Protein AF-A0A1Y1Z1J3-F1 (afdb_monomer)

pLDDT: mean 73.27, std 13.18, range [34.72, 91.5]

Organism: NCBI:txid1754190

Sequence (168 aa):
MKNGARIDMTVFDDKNQLEIEFLNNTYLEKENIMNMIHSIMVSLDCLNFILDYLFFLTPNYKFQKPITPSLDILYKEAKKLINNTFYVADKTDGFRRLIIIINNLMFSISENFRVEYICQTKADFHMVLYCEYLDGIFIQFDLIYYNDEDLRHKSYSDRIHILNAINF

Nearest PDB structures (foldseek):
  4cke-assembly1_D  TM=4.889E-01  e=9.182E-02  Orthopoxvirus vaccinia
  8rvl-assembly1_Z  TM=1.747E-01  e=6.051E+00  Saccharomyces cerevisiae

Mean predicted aligned error: 13.61 Å

Radius of gyration: 19.63 Å; Cα contacts (8 Å, |Δi|>4): 191; chains: 1; bounding box: 50×45×56 Å

Secondary structure (DSSP, 8-state):
---PEEEEEEEETTEEEEEEEESS-----HHHHHHHHHHHHHHTT-TTPPP-THHHHTTT--PPPPP---HHHHHHHHHHHHHS-----PPP-SEEEEEEEETTEEEEEETT--EEEEEE-SS---EEEEEEEETTEEEEEEEEEETTEEGGGS-HHHHHHHHHH---

Structure (mmCIF, N/CA/C/O backbone):
data_AF-A0A1Y1Z1J3-F1
#
_entry.id   AF-A0A1Y1Z1J3-F1
#
loop_
_atom_site.group_PDB
_atom_site.id
_atom_site.type_symbol
_atom_site.label_atom_id
_atom_site.label_alt_id
_atom_site.label_comp_id
_atom_site.label_asym_id
_atom_site.label_entity_id
_atom_site.label_seq_id
_atom_site.pdbx_PDB_ins_code
_atom_site.Cartn_x
_atom_site.Cartn_y
_atom_site.Cartn_z
_atom_site.occupancy
_atom_site.B_iso_or_equiv
_atom_site.auth_seq_id
_atom_site.auth_comp_id
_atom_site.auth_asym_id
_atom_site.auth_atom_id
_atom_site.pdbx_PDB_model_num
A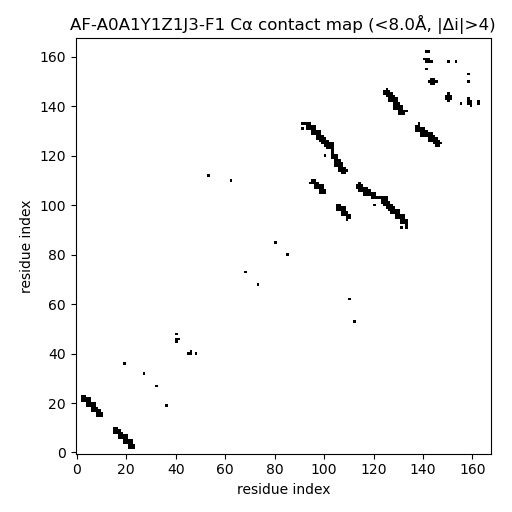TOM 1 N N . MET A 1 1 ? 2.697 31.013 24.164 1.00 34.72 1 MET A N 1
ATOM 2 C CA . MET A 1 1 ? 1.239 30.934 23.917 1.00 34.72 1 MET A CA 1
ATOM 3 C C . MET A 1 1 ? 0.890 29.470 23.711 1.00 34.72 1 MET A C 1
ATOM 5 O O . MET A 1 1 ? 1.617 28.806 22.988 1.00 34.72 1 MET A O 1
ATOM 9 N N . LYS A 1 2 ? -0.109 28.957 24.443 1.00 41.62 2 LYS A N 1
ATOM 10 C CA . LYS A 1 2 ? -0.481 27.533 24.487 1.00 41.62 2 LYS A CA 1
ATOM 11 C C . LYS A 1 2 ? -0.903 27.050 23.095 1.00 41.62 2 LYS A C 1
ATOM 13 O O . LYS A 1 2 ? -1.723 27.709 22.465 1.00 41.62 2 LYS A O 1
ATOM 18 N N . ASN A 1 3 ? -0.355 25.920 22.653 1.00 50.06 3 ASN A N 1
ATOM 19 C CA . ASN A 1 3 ? -0.792 25.196 21.461 1.00 50.06 3 ASN A CA 1
ATOM 20 C C . ASN A 1 3 ? -2.261 24.802 21.653 1.00 50.06 3 ASN A C 1
ATOM 22 O O . ASN A 1 3 ? -2.558 23.847 22.366 1.00 50.06 3 ASN A O 1
ATOM 26 N N . GLY A 1 4 ? -3.180 25.600 21.114 1.00 58.56 4 GLY A N 1
ATOM 27 C CA . GLY A 1 4 ? -4.601 25.283 21.147 1.00 58.56 4 GLY A CA 1
ATOM 28 C C . GLY A 1 4 ? -4.878 24.132 20.189 1.00 58.56 4 GLY A C 1
ATOM 29 O O . GLY A 1 4 ? -4.517 24.218 19.017 1.00 58.56 4 GLY A O 1
ATOM 30 N N . ALA A 1 5 ? -5.494 23.064 20.688 1.00 58.50 5 ALA A N 1
ATOM 31 C CA . ALA A 1 5 ? -6.178 22.091 19.851 1.00 58.50 5 ALA A CA 1
ATOM 32 C C . ALA A 1 5 ? -7.663 22.460 19.842 1.00 58.50 5 ALA A C 1
ATOM 34 O O . ALA A 1 5 ? -8.240 22.745 20.896 1.00 58.50 5 ALA A O 1
ATOM 35 N N . ARG A 1 6 ? -8.264 22.489 18.660 1.00 65.00 6 ARG A N 1
ATOM 36 C CA . ARG A 1 6 ? -9.704 22.574 18.473 1.00 65.00 6 ARG A CA 1
ATOM 37 C C . ARG A 1 6 ? -10.206 21.167 18.186 1.00 65.00 6 ARG A C 1
ATOM 39 O O . ARG A 1 6 ? -9.614 20.458 17.384 1.00 65.00 6 ARG A O 1
ATOM 46 N N . ILE A 1 7 ? -11.264 20.766 18.875 1.00 65.62 7 ILE A N 1
ATOM 47 C CA . ILE A 1 7 ? -11.908 19.473 18.664 1.00 65.62 7 ILE A CA 1
ATOM 48 C C . ILE A 1 7 ? -13.295 19.764 18.112 1.00 65.62 7 ILE A C 1
ATOM 50 O O . ILE A 1 7 ? -14.087 20.423 18.787 1.00 65.62 7 ILE A O 1
ATOM 54 N N . ASP A 1 8 ? -13.564 19.291 16.903 1.00 70.62 8 ASP A N 1
ATOM 55 C CA . ASP A 1 8 ? -14.877 19.354 16.277 1.00 70.62 8 ASP A CA 1
ATOM 56 C C . ASP A 1 8 ? -15.462 17.933 16.234 1.00 70.62 8 ASP A C 1
ATOM 58 O O . ASP A 1 8 ? -14.788 16.969 15.876 1.00 70.62 8 ASP A O 1
ATOM 62 N N . MET A 1 9 ? -16.724 17.784 16.637 1.00 72.69 9 MET A N 1
ATOM 63 C CA . MET A 1 9 ? -17.445 16.514 16.572 1.00 72.69 9 MET A CA 1
ATOM 64 C C . MET A 1 9 ? -18.615 16.668 15.612 1.00 72.69 9 MET A C 1
ATOM 66 O O . MET A 1 9 ? -19.512 17.480 15.840 1.00 72.69 9 MET A O 1
ATOM 70 N N . THR A 1 10 ? -18.611 15.865 14.557 1.00 76.25 10 THR A N 1
ATOM 71 C CA . THR A 1 10 ? -19.718 15.773 13.611 1.00 76.25 10 THR A CA 1
ATOM 72 C C . THR A 1 10 ? -20.463 14.473 13.866 1.00 76.25 10 THR A C 1
ATOM 74 O O . THR A 1 10 ? -19.887 13.389 13.793 1.00 76.25 10 THR A O 1
ATOM 77 N N . VAL A 1 11 ? -21.753 14.589 14.171 1.00 75.06 11 VAL A N 1
ATOM 78 C CA . VAL A 1 11 ? -22.666 13.452 14.324 1.00 75.06 11 VAL A CA 1
ATOM 79 C C . VAL A 1 11 ? -23.635 13.491 13.153 1.00 75.06 11 VAL A C 1
ATOM 81 O O . VAL A 1 11 ? -24.402 14.447 13.022 1.00 75.06 11 VAL A O 1
ATOM 84 N N . PHE A 1 12 ? -23.573 12.486 12.283 1.00 64.31 12 PHE A N 1
ATOM 85 C CA . PHE A 1 12 ? -24.486 12.348 11.151 1.00 64.31 12 PHE A CA 1
ATOM 86 C C . PHE A 1 12 ? -24.893 10.878 10.998 1.00 64.31 12 PHE A C 1
ATOM 88 O O . PHE A 1 12 ? -24.041 10.013 10.788 1.00 64.31 12 PHE A O 1
ATOM 95 N N . ASP A 1 13 ? -26.194 10.602 11.110 1.00 79.94 13 ASP A N 1
ATOM 96 C CA . ASP A 1 13 ? -26.753 9.251 11.273 1.00 79.94 13 ASP A CA 1
ATOM 97 C C . ASP A 1 13 ? -26.068 8.472 12.427 1.00 79.94 13 ASP A C 1
ATOM 99 O O . ASP A 1 13 ? -25.764 9.052 13.469 1.00 79.94 13 ASP A O 1
ATOM 103 N N . ASP A 1 14 ? -25.798 7.170 12.249 1.00 66.88 14 ASP A N 1
ATOM 104 C CA . ASP A 1 14 ? -25.075 6.301 13.199 1.00 66.88 14 ASP A CA 1
ATOM 105 C C . ASP A 1 14 ? -23.539 6.479 13.143 1.00 66.88 14 ASP A C 1
ATOM 107 O O . ASP A 1 14 ? -22.783 5.639 13.642 1.00 66.88 14 ASP A O 1
ATOM 111 N N . LYS A 1 15 ? -23.041 7.539 12.490 1.00 59.09 15 LYS A N 1
ATOM 112 C CA . LYS A 1 15 ? -21.606 7.794 12.319 1.00 59.09 15 LYS A CA 1
ATOM 113 C C . LYS A 1 15 ? -21.181 9.027 13.105 1.00 59.09 15 LYS A C 1
ATOM 115 O O . LYS A 1 15 ? -21.672 10.133 12.889 1.00 59.09 15 LYS A O 1
ATOM 120 N N . ASN A 1 16 ? -20.203 8.819 13.982 1.00 67.81 16 ASN A N 1
ATOM 121 C CA . ASN A 1 16 ? -19.544 9.877 14.733 1.00 67.81 16 ASN A CA 1
ATOM 122 C C . ASN A 1 16 ? -18.156 10.114 14.139 1.00 67.81 16 ASN A C 1
ATOM 124 O O . ASN A 1 16 ? -17.353 9.185 14.056 1.00 67.81 16 ASN A O 1
ATOM 128 N N . GLN A 1 17 ? -17.878 11.352 13.747 1.00 73.81 17 GLN A N 1
ATOM 129 C CA . GLN A 1 17 ? -16.565 11.800 13.304 1.00 73.81 17 GLN A CA 1
ATOM 130 C C . GLN A 1 17 ? -16.027 12.814 14.309 1.00 73.81 17 GLN A C 1
ATOM 132 O O . GLN A 1 17 ? -16.711 13.776 14.658 1.00 73.81 17 GLN A O 1
ATOM 137 N N . LEU A 1 18 ? -14.805 12.582 14.777 1.00 70.50 18 LEU A N 1
ATOM 138 C CA . LEU A 1 18 ? -14.095 13.479 15.678 1.00 70.50 18 LEU A CA 1
ATOM 139 C C . LEU A 1 18 ? -12.862 14.022 14.954 1.00 70.50 18 LEU A C 1
ATOM 141 O O . LEU A 1 18 ? -11.973 13.260 14.578 1.00 70.50 18 LEU A O 1
ATOM 145 N N . GLU A 1 19 ? -12.810 15.332 14.768 1.00 69.50 19 GLU A N 1
ATOM 146 C CA . GLU A 1 19 ? -11.706 16.040 14.130 1.00 69.50 19 GLU A CA 1
ATOM 147 C C . GLU A 1 19 ? -10.930 16.823 15.185 1.00 69.50 19 GLU A C 1
ATOM 149 O O . GLU A 1 19 ? -11.514 17.509 16.022 1.00 69.50 19 GLU A O 1
ATOM 154 N N . ILE A 1 20 ? -9.602 16.723 15.157 1.00 68.44 20 ILE A N 1
ATOM 155 C CA . ILE A 1 20 ? -8.720 17.481 16.047 1.00 68.44 20 ILE A CA 1
ATOM 156 C C . ILE A 1 20 ? -7.829 18.366 15.179 1.00 68.44 20 ILE A C 1
ATOM 158 O O . ILE A 1 20 ? -6.905 17.889 14.522 1.00 68.44 20 ILE A O 1
ATOM 162 N N . GLU A 1 21 ? -8.105 19.665 15.183 1.00 67.19 21 GLU A N 1
ATOM 163 C CA . GLU A 1 21 ? -7.319 20.689 14.506 1.00 67.19 21 GLU A CA 1
ATOM 164 C C . GLU A 1 21 ? -6.282 21.282 15.475 1.00 67.19 21 GLU A C 1
ATOM 166 O O . GLU A 1 21 ? -6.614 21.749 16.565 1.00 67.19 21 GLU A O 1
ATOM 171 N N . PHE A 1 22 ? -5.008 21.317 15.081 1.00 67.00 22 PHE A N 1
ATOM 172 C CA . PHE A 1 22 ? -3.948 21.968 15.856 1.00 67.00 22 PHE A CA 1
ATOM 173 C C . PHE A 1 22 ? -3.712 23.389 15.324 1.00 67.00 22 PHE A C 1
ATOM 175 O O . PHE A 1 22 ? -3.165 23.574 14.240 1.00 67.00 22 PHE A O 1
ATOM 182 N N . LEU A 1 23 ? -4.111 24.402 16.101 1.00 59.94 23 LEU A N 1
ATOM 183 C CA . LEU A 1 23 ? -4.206 25.802 15.652 1.00 59.94 23 LEU A CA 1
ATOM 184 C C . LEU A 1 23 ? -2.846 26.484 15.428 1.00 59.94 23 LEU A C 1
ATOM 186 O O . LEU A 1 23 ? -2.755 27.454 14.679 1.00 59.94 23 LEU A O 1
ATOM 190 N N . ASN A 1 24 ? -1.781 25.980 16.058 1.00 55.78 24 ASN A N 1
ATOM 191 C CA . ASN A 1 24 ? -0.418 26.476 15.874 1.00 55.78 24 ASN A CA 1
ATOM 192 C C . ASN A 1 24 ? 0.409 25.406 15.168 1.00 55.78 24 ASN A C 1
ATOM 194 O O . ASN A 1 24 ? 0.940 24.484 15.787 1.00 55.78 24 ASN A O 1
ATOM 198 N N . ASN A 1 25 ? 0.491 25.535 13.850 1.00 54.97 25 ASN A N 1
ATOM 199 C CA . ASN A 1 25 ? 1.245 24.637 12.999 1.00 54.97 25 ASN A CA 1
ATOM 200 C C . ASN A 1 25 ? 2.752 24.887 13.191 1.00 54.97 25 ASN A C 1
ATOM 202 O O . ASN A 1 25 ? 3.346 25.753 12.551 1.00 54.97 25 ASN A O 1
ATOM 206 N N . THR A 1 26 ? 3.381 24.144 14.096 1.00 44.53 26 THR A N 1
ATOM 207 C CA . THR A 1 26 ? 4.842 24.071 14.204 1.00 44.53 26 THR A CA 1
ATOM 208 C C . THR A 1 26 ? 5.231 22.623 14.395 1.00 44.53 26 THR A C 1
ATOM 210 O O . THR A 1 26 ? 5.214 22.167 15.531 1.00 44.53 26 THR A O 1
ATOM 213 N N . TYR A 1 27 ? 5.530 21.925 13.291 1.00 48.78 27 TYR A N 1
ATOM 214 C CA . TYR A 1 27 ? 6.369 20.717 13.225 1.00 48.78 27 TYR A CA 1
ATOM 215 C C . TYR A 1 27 ? 6.409 19.883 14.519 1.00 48.78 27 TYR A C 1
ATOM 217 O O . TYR A 1 27 ? 7.475 19.628 15.075 1.00 48.78 27 TYR A O 1
ATOM 225 N N . LEU A 1 28 ? 5.247 19.483 15.038 1.00 53.66 28 LEU A N 1
ATOM 226 C CA . LEU A 1 28 ? 5.211 18.478 16.087 1.00 53.66 28 LEU A CA 1
ATOM 227 C C . LEU A 1 28 ? 5.583 17.180 15.383 1.00 53.66 28 LEU A C 1
ATOM 229 O O . LEU A 1 28 ? 4.921 16.790 14.420 1.00 53.66 28 LEU A O 1
ATOM 233 N N . GLU A 1 29 ? 6.690 16.568 15.805 1.00 56.03 29 GLU A N 1
ATOM 234 C CA . GLU A 1 29 ? 7.105 15.266 15.287 1.00 56.03 29 GLU A CA 1
ATOM 235 C C . GLU A 1 29 ? 5.912 14.305 15.319 1.00 56.03 29 GLU A C 1
ATOM 237 O O . GLU A 1 29 ? 5.103 14.337 16.248 1.00 56.03 29 GLU A O 1
ATOM 242 N N . LYS A 1 30 ? 5.781 13.479 14.277 1.00 57.41 30 LYS A N 1
ATOM 243 C CA . LYS A 1 30 ? 4.629 12.594 14.034 1.00 57.41 30 LYS A CA 1
ATOM 244 C C . LYS A 1 30 ? 4.210 11.812 15.288 1.00 57.41 30 LYS A C 1
ATOM 246 O O . LYS A 1 30 ? 3.021 11.686 15.569 1.00 57.41 30 LYS A O 1
ATOM 251 N N . GLU A 1 31 ? 5.191 11.347 16.056 1.00 56.28 31 GLU A N 1
ATOM 252 C CA . GLU A 1 31 ? 5.009 10.626 17.317 1.00 56.28 31 GLU A CA 1
ATOM 253 C C . GLU A 1 31 ? 4.315 11.476 18.401 1.00 56.28 31 GLU A C 1
ATOM 255 O O . GLU A 1 31 ? 3.412 10.998 19.085 1.00 56.28 31 GLU A O 1
ATOM 260 N N . ASN A 1 32 ? 4.634 12.771 18.497 1.00 62.25 32 ASN A N 1
ATOM 261 C CA . ASN A 1 32 ? 4.038 13.685 19.477 1.00 62.25 32 ASN A CA 1
ATOM 262 C C . ASN A 1 32 ? 2.549 13.943 19.209 1.00 62.25 32 ASN A C 1
ATOM 264 O O . ASN A 1 32 ? 1.758 13.998 20.149 1.00 62.25 32 ASN A O 1
ATOM 268 N N . ILE A 1 33 ? 2.149 14.064 17.939 1.00 61.75 33 ILE A N 1
ATOM 269 C CA . ILE A 1 33 ? 0.737 14.257 17.566 1.00 61.75 33 ILE A CA 1
ATOM 270 C C . ILE A 1 33 ? -0.072 12.999 17.891 1.00 61.75 33 ILE A C 1
ATOM 272 O O . ILE A 1 33 ? -1.137 13.089 18.498 1.00 61.75 33 ILE A O 1
ATOM 276 N N . MET A 1 34 ? 0.455 11.825 17.538 1.00 63.88 34 MET A N 1
ATOM 277 C CA . MET A 1 34 ? -0.196 10.542 17.806 1.00 63.88 34 MET A CA 1
ATOM 278 C C . MET A 1 34 ? -0.375 10.307 19.306 1.00 63.88 34 MET A C 1
ATOM 280 O O . MET A 1 34 ? -1.486 10.019 19.748 1.00 63.88 34 MET A O 1
ATOM 284 N N . ASN A 1 35 ? 0.676 10.520 20.100 1.00 65.62 35 ASN A N 1
ATOM 285 C CA . ASN A 1 35 ? 0.614 10.386 21.555 1.00 65.62 35 ASN A CA 1
ATOM 286 C C . ASN A 1 35 ? -0.403 11.351 22.180 1.00 65.62 35 ASN A C 1
ATOM 288 O O . ASN A 1 35 ? -1.129 10.974 23.104 1.00 65.62 35 ASN A O 1
ATOM 292 N N . MET A 1 36 ? -0.510 12.577 21.658 1.00 66.06 36 MET A N 1
ATOM 293 C CA . MET A 1 36 ? -1.532 13.531 22.093 1.00 66.06 36 MET A CA 1
ATOM 294 C C . MET A 1 36 ? -2.946 13.059 21.744 1.00 66.06 36 MET A C 1
ATOM 296 O O . MET A 1 36 ? -3.808 13.088 22.620 1.00 66.06 36 MET A O 1
ATOM 300 N N . ILE A 1 37 ? -3.195 12.595 20.515 1.00 68.50 37 ILE A N 1
ATOM 301 C CA . ILE A 1 37 ? -4.526 12.109 20.127 1.00 68.50 37 ILE A CA 1
ATOM 302 C C . ILE A 1 37 ? -4.907 10.879 20.958 1.00 68.50 37 ILE A C 1
ATOM 304 O O . ILE A 1 37 ? -5.993 10.861 21.532 1.00 68.50 37 ILE A O 1
ATOM 308 N N . HIS A 1 38 ? -4.003 9.908 21.117 1.00 70.06 38 HIS A N 1
ATOM 309 C CA . HIS A 1 38 ? -4.219 8.759 22.000 1.00 70.06 38 HIS A CA 1
ATOM 310 C C . HIS A 1 38 ? -4.545 9.194 23.433 1.00 70.06 38 HIS A C 1
ATOM 312 O O . HIS A 1 38 ? -5.517 8.709 24.005 1.00 70.06 38 HIS A O 1
ATOM 318 N N . SER A 1 39 ? -3.801 10.150 23.999 1.00 66.12 39 SER A N 1
ATOM 319 C CA . SER A 1 39 ? -4.057 10.663 25.354 1.00 66.12 39 SER A CA 1
ATOM 320 C C . SER A 1 39 ? -5.442 11.306 25.486 1.00 66.12 39 SER A C 1
ATOM 322 O O . SER A 1 39 ? -6.123 11.109 26.495 1.00 66.12 39 SER A O 1
ATOM 324 N N . ILE A 1 40 ? -5.886 12.048 24.466 1.00 66.88 40 ILE A N 1
ATOM 325 C CA . ILE A 1 40 ? -7.230 12.640 24.424 1.00 66.88 40 ILE A CA 1
ATOM 326 C C . ILE A 1 40 ? -8.284 11.531 24.341 1.00 66.88 40 ILE A C 1
ATOM 328 O O . ILE A 1 40 ? -9.231 11.550 25.119 1.00 66.88 40 ILE A O 1
ATOM 332 N N . MET A 1 41 ? -8.111 10.538 23.466 1.00 69.12 41 MET A N 1
ATOM 333 C CA . MET A 1 41 ? -9.082 9.448 23.307 1.00 69.12 41 MET A CA 1
ATOM 334 C C . MET A 1 41 ? -9.212 8.582 24.554 1.00 69.12 41 MET A C 1
ATOM 336 O O . MET A 1 41 ? -10.329 8.251 24.946 1.00 69.12 41 MET A O 1
ATOM 340 N N . VAL A 1 42 ? -8.093 8.273 25.215 1.00 67.94 42 VAL A N 1
ATOM 341 C CA . VAL A 1 42 ? -8.085 7.585 26.515 1.00 67.94 42 VAL A CA 1
ATOM 342 C C . VAL A 1 42 ? -8.833 8.411 27.561 1.00 67.94 42 VAL A C 1
ATOM 344 O O . VAL A 1 42 ? -9.635 7.867 28.312 1.00 67.94 42 VAL A O 1
ATOM 347 N N . SER A 1 43 ? -8.629 9.731 27.584 1.00 65.81 43 SER A N 1
ATOM 348 C CA . SER A 1 43 ? -9.335 10.624 28.516 1.00 65.81 43 SER A CA 1
ATOM 349 C C . SER A 1 43 ? -10.844 10.709 28.249 1.00 65.81 43 SER A C 1
ATOM 351 O O . SER A 1 43 ? -11.605 11.027 29.159 1.00 65.81 43 SER A O 1
ATOM 353 N N . LEU A 1 44 ? -11.275 10.440 27.014 1.00 65.50 44 LEU A N 1
ATOM 354 C CA . LEU A 1 44 ? -12.677 10.430 26.585 1.00 65.50 44 LEU A CA 1
ATOM 355 C C . LEU A 1 44 ? -13.313 9.028 26.623 1.00 65.50 44 LEU A C 1
ATOM 357 O O . LEU A 1 44 ? -14.442 8.873 26.166 1.00 65.50 44 LEU A O 1
ATOM 361 N N . ASP A 1 45 ? -12.594 8.015 27.119 1.00 72.31 45 ASP A N 1
ATOM 362 C CA . ASP A 1 45 ? -13.008 6.602 27.129 1.00 72.31 45 ASP A CA 1
ATOM 363 C C . ASP A 1 45 ? -13.409 6.062 25.738 1.00 72.31 45 ASP A C 1
ATOM 365 O O . ASP A 1 45 ? -14.220 5.152 25.570 1.00 72.31 45 ASP A O 1
ATOM 369 N N . CYS A 1 46 ? -12.820 6.641 24.691 1.00 66.12 46 CYS A N 1
ATOM 370 C CA . CYS A 1 46 ? -13.066 6.287 23.298 1.00 66.12 46 CYS A CA 1
ATOM 371 C C . CYS A 1 46 ? -12.030 5.268 22.819 1.00 66.12 46 CYS A C 1
ATOM 373 O O . CYS A 1 46 ? -11.284 5.538 21.887 1.00 66.12 46 CYS A O 1
ATOM 375 N N . LEU A 1 47 ? -11.958 4.093 23.453 1.00 56.62 47 LEU A N 1
ATOM 376 C CA . LEU A 1 47 ? -10.925 3.086 23.149 1.00 56.62 47 LEU A CA 1
ATOM 377 C C . LEU A 1 47 ? -11.048 2.458 21.747 1.00 56.62 47 LEU A C 1
ATOM 379 O O . LEU A 1 47 ? -10.063 1.959 21.216 1.00 56.62 47 LEU A O 1
ATOM 383 N N . ASN A 1 48 ? -12.231 2.525 21.129 1.00 61.72 48 ASN A N 1
ATOM 384 C CA . ASN A 1 48 ? -12.515 1.943 19.809 1.00 61.72 48 ASN A CA 1
ATOM 385 C C . ASN A 1 48 ? -12.447 2.963 18.658 1.00 61.72 48 ASN A C 1
ATOM 387 O O . ASN A 1 48 ? -13.062 2.760 17.611 1.00 61.72 48 ASN A O 1
ATOM 391 N N . PHE A 1 49 ? -11.764 4.092 18.850 1.00 61.59 49 PHE A N 1
ATOM 392 C CA . PHE A 1 49 ? -11.632 5.095 17.800 1.00 61.59 49 PHE A CA 1
ATOM 393 C C . PHE A 1 49 ? -10.766 4.586 16.640 1.00 61.59 49 PHE A C 1
ATOM 395 O O . PHE A 1 49 ? -9.742 3.931 16.835 1.00 61.59 49 PHE A O 1
ATOM 402 N N . ILE A 1 50 ? -11.171 4.919 15.416 1.00 59.50 50 ILE A N 1
ATOM 403 C CA . ILE A 1 50 ? -10.379 4.676 14.211 1.00 59.50 50 ILE A CA 1
ATOM 404 C C . ILE A 1 50 ? -9.776 6.016 13.813 1.00 59.50 50 ILE A C 1
ATOM 406 O O . ILE A 1 50 ? -10.501 6.963 13.512 1.00 59.50 50 ILE A O 1
ATOM 410 N N . LEU A 1 51 ? -8.449 6.102 13.834 1.00 60.03 51 LEU A N 1
ATOM 411 C CA . LEU A 1 51 ? -7.748 7.261 13.300 1.00 60.03 51 LEU A CA 1
ATOM 412 C C . LEU A 1 51 ? -7.872 7.265 11.783 1.00 60.03 51 LEU A C 1
ATOM 414 O O . LEU A 1 51 ? -7.498 6.297 11.121 1.00 60.03 51 LEU A O 1
ATOM 418 N N . ASP A 1 52 ? -8.368 8.369 11.232 1.00 57.66 52 ASP A N 1
ATOM 419 C CA . ASP A 1 52 ? -8.346 8.572 9.794 1.00 57.66 52 ASP A CA 1
ATOM 420 C C . ASP A 1 52 ? -6.928 8.942 9.343 1.00 57.66 52 ASP A C 1
ATOM 422 O O . ASP A 1 52 ? -6.537 10.110 9.252 1.00 57.66 52 ASP A O 1
ATOM 426 N N . TYR A 1 53 ? -6.124 7.914 9.070 1.00 55.72 53 TYR A N 1
ATOM 427 C CA . TYR A 1 53 ? -4.760 8.109 8.598 1.00 55.72 53 TYR A CA 1
ATOM 428 C C . TYR A 1 53 ? -4.685 8.706 7.188 1.00 55.72 53 TYR A C 1
ATOM 430 O O . TYR A 1 53 ? -3.594 9.120 6.777 1.00 55.72 53 TYR A O 1
ATOM 438 N N . LEU A 1 54 ? -5.809 8.807 6.453 1.00 50.38 54 LEU A N 1
ATOM 439 C CA . LEU A 1 54 ? -5.834 9.518 5.176 1.00 50.38 54 LEU A CA 1
ATOM 440 C C . LEU A 1 54 ? -5.385 10.959 5.356 1.00 50.38 54 LEU A C 1
ATOM 442 O O . LEU A 1 54 ? -4.613 11.416 4.518 1.00 50.38 54 LEU A O 1
ATOM 446 N N . PHE A 1 55 ? -5.739 11.620 6.467 1.00 48.72 55 PHE A N 1
ATOM 447 C CA . PHE A 1 55 ? -5.310 12.991 6.758 1.00 48.72 55 PHE A CA 1
ATOM 448 C C . PHE A 1 55 ? -3.781 13.164 6.657 1.00 48.72 55 PHE A C 1
ATOM 450 O O . PHE A 1 55 ? -3.292 14.144 6.090 1.00 48.72 55 PHE A O 1
ATOM 457 N N . PHE A 1 56 ? -3.010 12.169 7.114 1.00 49.62 56 PHE A N 1
ATOM 458 C CA . PHE A 1 56 ? -1.542 12.182 7.059 1.00 49.62 56 PHE A CA 1
ATOM 459 C C . PHE A 1 56 ? -0.970 11.921 5.659 1.00 49.62 56 PHE A C 1
ATOM 461 O O . PHE A 1 56 ? 0.168 12.297 5.376 1.00 49.62 56 PHE A O 1
ATOM 468 N N . LEU A 1 57 ? -1.741 11.290 4.772 1.00 48.50 57 LEU A N 1
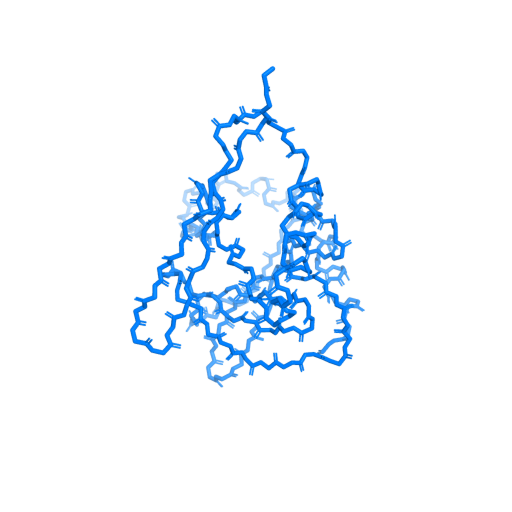ATOM 469 C CA . LEU A 1 57 ? -1.379 11.083 3.369 1.00 48.50 57 LEU A CA 1
ATOM 470 C C . 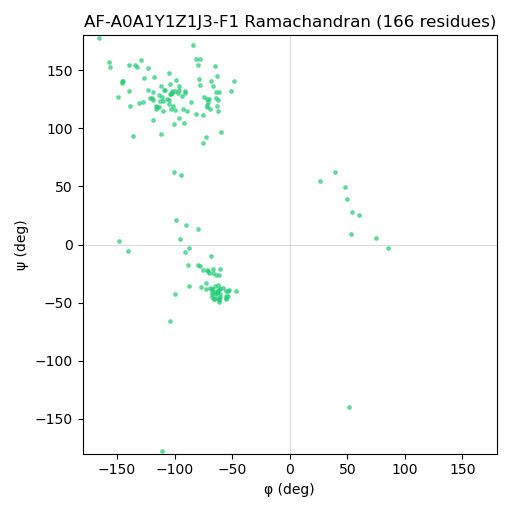LEU A 1 57 ? -1.811 12.290 2.508 1.00 48.50 57 LEU A C 1
ATOM 472 O O . LEU A 1 57 ? -1.119 12.688 1.569 1.00 48.50 57 LEU A O 1
ATOM 476 N N . THR A 1 58 ? -2.943 12.916 2.822 1.00 43.19 58 THR A N 1
ATOM 477 C CA . THR A 1 58 ? -3.729 13.701 1.860 1.00 43.19 58 THR A CA 1
ATOM 478 C C . THR A 1 58 ? -3.196 15.034 1.350 1.00 43.19 58 THR A C 1
ATOM 480 O O . THR A 1 58 ? -3.603 15.359 0.235 1.00 43.19 58 THR A O 1
ATOM 483 N N . PRO A 1 59 ? -2.308 15.822 1.995 1.00 45.03 59 PRO A N 1
ATOM 484 C CA . PRO A 1 59 ? -1.959 17.089 1.363 1.00 45.03 59 PRO A CA 1
ATOM 485 C C . PRO A 1 59 ? -1.250 16.883 0.015 1.00 45.03 59 PRO A C 1
ATOM 487 O O . PRO A 1 59 ? -1.359 17.746 -0.847 1.00 45.03 59 PRO A O 1
ATOM 490 N N . ASN A 1 60 ? -0.566 15.743 -0.198 1.00 48.75 60 ASN A N 1
ATOM 491 C CA . ASN A 1 60 ? 0.211 15.494 -1.421 1.00 48.75 60 ASN A CA 1
ATOM 492 C C . ASN A 1 60 ? 0.289 14.029 -1.896 1.00 48.75 60 ASN A C 1
ATOM 494 O O . ASN A 1 60 ? 0.991 13.756 -2.875 1.00 48.75 60 ASN A O 1
ATOM 498 N N . TYR A 1 61 ? -0.372 13.065 -1.246 1.00 57.44 61 TYR A N 1
ATOM 499 C CA . TYR A 1 61 ? -0.255 11.672 -1.671 1.00 57.44 61 TYR A CA 1
ATOM 500 C C . TYR A 1 61 ? -0.986 11.423 -2.991 1.00 57.44 61 TYR A C 1
ATOM 502 O O . TYR A 1 61 ? -2.198 11.592 -3.114 1.00 57.44 61 TYR A O 1
ATOM 510 N N . LYS A 1 62 ? -0.226 10.979 -3.991 1.00 62.16 62 LYS A N 1
ATOM 511 C CA . LYS A 1 62 ? -0.745 10.476 -5.259 1.00 62.16 62 LYS A CA 1
ATOM 512 C C . LYS A 1 62 ? -0.313 9.029 -5.392 1.00 62.16 62 LYS A C 1
ATOM 514 O O . LYS A 1 62 ? 0.872 8.731 -5.244 1.00 62.16 62 LYS A O 1
ATOM 519 N N . PHE A 1 63 ? -1.265 8.162 -5.727 1.00 66.25 63 PHE A N 1
ATOM 520 C CA . PHE A 1 63 ? -0.949 6.810 -6.169 1.00 66.25 63 PHE A CA 1
ATOM 521 C C . PHE A 1 63 ? 0.090 6.881 -7.284 1.00 66.25 63 PHE A C 1
ATOM 523 O O . PHE A 1 63 ? -0.030 7.687 -8.215 1.00 66.25 63 PHE A O 1
ATOM 530 N N . GLN A 1 64 ? 1.132 6.061 -7.173 1.00 68.12 64 GLN A N 1
ATOM 531 C CA . GLN A 1 64 ? 2.153 5.992 -8.204 1.00 68.12 64 GLN A CA 1
ATOM 532 C C . GLN A 1 64 ? 1.520 5.481 -9.502 1.00 68.12 64 GLN A C 1
ATOM 534 O O . GLN A 1 64 ? 1.006 4.363 -9.549 1.00 68.12 64 GLN A O 1
ATOM 539 N N . LYS A 1 65 ? 1.570 6.308 -10.550 1.00 71.06 65 LYS A N 1
ATOM 540 C CA . LYS A 1 65 ? 1.063 5.966 -11.880 1.00 71.06 65 LYS A CA 1
ATOM 541 C C . LYS A 1 65 ? 2.238 5.590 -12.781 1.00 71.06 65 LYS A C 1
ATOM 543 O O . LYS A 1 65 ? 3.119 6.433 -12.974 1.00 71.06 65 LYS A O 1
ATOM 548 N N . PRO A 1 66 ? 2.292 4.358 -13.316 1.00 66.94 66 PRO A N 1
ATOM 549 C CA . PRO A 1 66 ? 3.305 4.009 -14.299 1.00 66.94 66 PRO A CA 1
ATOM 550 C C . PRO A 1 66 ? 3.126 4.866 -15.558 1.00 66.94 66 PRO A C 1
ATOM 552 O O . PRO A 1 66 ? 2.008 5.206 -15.945 1.00 66.94 66 PRO A O 1
ATOM 555 N N . ILE A 1 67 ? 4.240 5.219 -16.195 1.00 65.44 67 ILE A N 1
ATOM 556 C CA . ILE A 1 67 ? 4.245 5.907 -17.488 1.00 65.44 67 ILE A CA 1
ATOM 557 C C . ILE A 1 67 ? 4.293 4.830 -18.567 1.00 65.44 67 ILE A C 1
ATOM 559 O O . ILE A 1 67 ? 5.153 3.954 -18.499 1.00 65.44 67 ILE A O 1
ATOM 563 N N . THR A 1 68 ? 3.409 4.899 -19.565 1.00 68.44 68 THR A N 1
ATOM 564 C CA . THR A 1 68 ? 3.511 4.037 -20.750 1.00 68.44 68 THR A CA 1
ATOM 565 C C . THR A 1 68 ? 4.827 4.347 -21.464 1.00 68.44 68 THR A C 1
ATOM 567 O O . THR A 1 68 ? 4.995 5.471 -21.950 1.00 68.44 68 THR A O 1
ATOM 570 N N . PRO A 1 69 ? 5.778 3.403 -21.526 1.00 62.72 69 PRO A N 1
ATOM 571 C CA . PRO A 1 69 ? 7.048 3.670 -22.174 1.00 62.72 69 PRO A CA 1
ATOM 572 C C . PRO A 1 69 ? 6.831 3.770 -23.689 1.00 62.72 69 PRO A C 1
ATOM 574 O O . PRO A 1 69 ? 6.333 2.835 -24.314 1.00 62.72 69 PRO A O 1
ATOM 577 N N . SER A 1 70 ? 7.196 4.901 -24.297 1.00 72.12 70 SER A N 1
ATOM 578 C CA . SER A 1 70 ? 7.343 4.985 -25.754 1.00 72.12 70 SER A CA 1
ATOM 579 C C . SER A 1 70 ? 8.674 4.360 -26.180 1.00 72.12 70 SER A C 1
ATOM 581 O O . SER A 1 70 ? 9.604 4.274 -25.374 1.00 72.12 70 SER A O 1
ATOM 583 N N . LEU A 1 71 ? 8.799 3.966 -27.454 1.00 70.50 71 LEU A N 1
ATOM 584 C CA . LEU A 1 71 ? 10.083 3.510 -28.006 1.00 70.50 71 LEU A CA 1
ATOM 585 C C . LEU A 1 71 ? 11.185 4.551 -27.769 1.00 70.50 71 LEU A C 1
ATOM 587 O O . LEU A 1 71 ? 12.281 4.191 -27.355 1.00 70.50 71 LEU A O 1
ATOM 591 N N . ASP A 1 72 ? 10.876 5.839 -27.916 1.00 71.56 72 ASP A N 1
ATOM 592 C CA . ASP A 1 72 ? 11.830 6.924 -27.665 1.00 71.56 72 ASP A CA 1
ATOM 593 C C . ASP A 1 72 ? 12.294 6.984 -26.204 1.00 71.56 72 ASP A C 1
ATOM 595 O O . ASP A 1 72 ? 13.480 7.182 -25.945 1.00 71.56 72 ASP A O 1
ATOM 599 N N . ILE A 1 73 ? 11.389 6.782 -25.236 1.00 69.19 73 ILE A N 1
ATOM 600 C CA . ILE A 1 73 ? 11.740 6.727 -23.808 1.00 69.19 73 ILE A CA 1
ATOM 601 C C . ILE A 1 73 ? 12.589 5.486 -23.525 1.00 69.19 73 ILE A C 1
ATOM 603 O O . ILE A 1 73 ? 13.595 5.591 -22.826 1.00 69.19 73 ILE A O 1
ATOM 607 N N . LEU A 1 74 ? 12.231 4.336 -24.103 1.00 68.19 74 LEU A N 1
ATOM 608 C CA . LEU A 1 74 ? 13.001 3.103 -23.959 1.00 68.19 74 LEU A CA 1
AT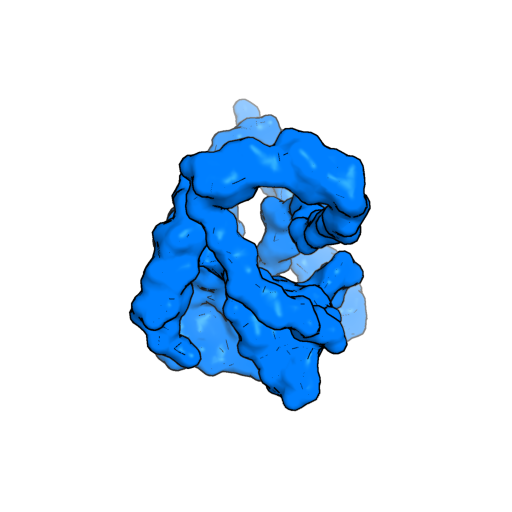OM 609 C C . LEU A 1 74 ? 14.406 3.256 -24.530 1.00 68.19 74 LEU A C 1
ATOM 611 O O . LEU A 1 74 ? 15.353 2.920 -23.836 1.00 68.19 74 LEU A O 1
ATOM 615 N N . TYR A 1 75 ? 14.575 3.809 -25.733 1.00 69.69 75 TYR A N 1
ATOM 616 C CA . TYR A 1 75 ? 15.897 4.030 -26.330 1.00 69.69 75 TYR A CA 1
ATOM 617 C C . TYR A 1 75 ? 16.711 5.090 -25.582 1.00 69.69 75 TYR A C 1
ATOM 619 O O . TYR A 1 75 ? 17.919 4.923 -25.400 1.00 69.69 75 TYR A O 1
ATOM 627 N N . LYS A 1 76 ? 16.066 6.162 -25.110 1.00 73.62 76 LYS A N 1
ATOM 628 C CA . LYS A 1 76 ? 16.714 7.215 -24.318 1.00 73.62 76 LYS A CA 1
ATOM 629 C C . LYS A 1 76 ? 17.207 6.693 -22.971 1.00 73.62 76 LYS A C 1
ATOM 631 O O . LYS A 1 76 ? 18.321 7.012 -22.555 1.00 73.62 76 LYS A O 1
ATOM 636 N N . GLU A 1 77 ? 16.402 5.875 -22.304 1.00 71.06 77 GLU A N 1
ATOM 637 C CA . GLU A 1 77 ? 16.736 5.298 -21.004 1.00 71.06 77 GLU A CA 1
ATOM 638 C C . GLU A 1 77 ? 17.449 3.940 -21.133 1.00 71.06 77 GLU A C 1
ATOM 640 O O . GLU A 1 77 ? 17.969 3.454 -20.136 1.00 71.06 77 GLU A O 1
ATOM 645 N N . ALA A 1 78 ? 17.580 3.360 -22.336 1.00 68.00 78 ALA A N 1
ATOM 646 C CA . ALA A 1 78 ? 18.164 2.033 -22.575 1.00 68.00 78 ALA A CA 1
ATOM 647 C C . ALA A 1 78 ? 19.552 1.891 -21.956 1.00 68.00 78 ALA A C 1
ATOM 649 O O . ALA A 1 78 ? 19.827 0.904 -21.289 1.00 68.00 78 ALA A O 1
ATOM 650 N N . LYS A 1 79 ? 20.424 2.898 -22.100 1.00 64.56 79 LYS A N 1
ATOM 651 C CA . LYS A 1 79 ? 21.755 2.866 -21.469 1.00 64.56 79 LYS A CA 1
ATOM 652 C C . LYS A 1 79 ? 21.684 2.822 -19.941 1.00 64.56 79 LYS A C 1
ATOM 654 O O . LYS A 1 79 ? 22.518 2.175 -19.322 1.00 64.56 79 LYS A O 1
ATOM 659 N N . LYS A 1 80 ? 20.703 3.487 -19.326 1.00 65.88 80 LYS A N 1
ATOM 660 C CA . LYS A 1 80 ? 20.490 3.429 -17.872 1.00 65.88 80 LYS A CA 1
ATOM 661 C C . LYS A 1 80 ? 19.808 2.130 -17.453 1.00 65.88 80 LYS A C 1
ATOM 663 O O . LYS A 1 80 ? 20.171 1.607 -16.415 1.00 65.88 80 LYS A O 1
ATOM 668 N N . LEU A 1 81 ? 18.874 1.603 -18.245 1.00 64.31 81 LEU A N 1
ATOM 669 C CA . LEU A 1 81 ? 18.246 0.297 -18.021 1.00 64.31 81 LEU A CA 1
ATOM 670 C C . LEU A 1 81 ? 19.264 -0.846 -18.142 1.00 64.31 81 LEU A C 1
ATOM 672 O O . LEU A 1 81 ? 19.193 -1.806 -17.396 1.00 64.31 81 LEU A O 1
ATOM 676 N N . ILE A 1 82 ? 20.237 -0.741 -19.049 1.00 65.12 82 ILE A N 1
ATOM 677 C CA . ILE A 1 82 ? 21.314 -1.731 -19.206 1.00 65.12 82 ILE A CA 1
ATOM 678 C C . ILE A 1 82 ? 22.313 -1.647 -18.043 1.00 65.12 82 ILE A C 1
ATOM 680 O O . ILE A 1 82 ? 22.811 -2.672 -17.588 1.00 65.12 82 ILE A O 1
ATOM 684 N N . ASN A 1 83 ? 22.612 -0.435 -17.565 1.00 62.09 83 ASN A N 1
ATOM 685 C CA . ASN A 1 83 ? 23.626 -0.216 -16.529 1.00 62.09 83 ASN A CA 1
ATOM 686 C C . ASN A 1 83 ? 23.084 -0.301 -15.092 1.00 62.09 83 ASN A C 1
ATOM 688 O O . ASN A 1 83 ? 23.878 -0.437 -14.165 1.00 62.09 83 ASN A O 1
ATOM 692 N N . ASN A 1 84 ? 21.767 -0.204 -14.897 1.00 64.31 84 ASN A N 1
ATOM 693 C CA . ASN A 1 84 ? 21.119 -0.263 -13.589 1.00 64.31 84 ASN A CA 1
ATOM 694 C C . ASN A 1 84 ? 20.172 -1.460 -13.520 1.00 64.31 84 ASN A C 1
ATOM 696 O O . ASN A 1 84 ? 19.469 -1.763 -14.479 1.00 64.31 84 ASN A O 1
ATOM 700 N N . THR A 1 85 ? 20.074 -2.089 -12.353 1.00 66.44 85 THR A N 1
ATOM 701 C CA . THR A 1 85 ? 19.082 -3.140 -12.109 1.00 66.44 85 THR A CA 1
ATOM 702 C C . THR A 1 85 ? 17.666 -2.566 -12.202 1.00 66.44 85 THR A C 1
ATOM 704 O O . THR A 1 85 ? 17.335 -1.606 -11.504 1.00 66.44 85 THR A O 1
ATOM 707 N N . PHE A 1 86 ? 16.818 -3.168 -13.034 1.00 69.56 86 PHE A N 1
ATOM 708 C CA . PHE A 1 86 ? 15.386 -2.880 -13.111 1.00 69.56 86 PHE A CA 1
ATOM 709 C C . PHE A 1 86 ? 14.581 -4.158 -12.872 1.00 69.56 86 PHE A C 1
ATOM 711 O O . PHE A 1 86 ? 15.051 -5.263 -13.137 1.00 69.56 86 PHE A O 1
ATOM 718 N N . TYR A 1 87 ? 13.367 -3.994 -12.355 1.00 72.75 87 TYR A N 1
ATOM 719 C CA . TYR A 1 87 ? 12.459 -5.094 -12.051 1.00 72.75 87 TYR A CA 1
ATOM 720 C C . TYR A 1 87 ? 11.372 -5.159 -13.119 1.00 72.75 87 TYR A C 1
ATOM 722 O O . TYR A 1 87 ? 10.855 -4.125 -13.544 1.00 72.75 87 TYR A O 1
ATOM 730 N N . VAL A 1 88 ? 11.044 -6.373 -13.556 1.00 72.69 88 VAL A N 1
ATOM 731 C CA . VAL A 1 88 ? 9.993 -6.645 -14.540 1.00 72.69 88 VAL A CA 1
ATOM 732 C C . VAL A 1 88 ? 9.000 -7.606 -13.908 1.00 72.69 88 VAL A C 1
ATOM 734 O O . VAL A 1 88 ? 9.400 -8.606 -13.318 1.00 72.69 88 VAL A O 1
ATOM 737 N N . ALA A 1 89 ? 7.719 -7.290 -14.038 1.00 74.69 89 ALA A N 1
ATOM 738 C CA . ALA A 1 89 ? 6.613 -8.145 -13.643 1.00 74.69 89 ALA A CA 1
ATOM 739 C C . ALA A 1 89 ? 5.518 -8.051 -14.707 1.00 74.69 89 ALA A C 1
ATOM 741 O O . ALA A 1 89 ? 5.417 -7.035 -15.407 1.00 74.69 89 ALA A O 1
ATOM 742 N N . ASP A 1 90 ? 4.699 -9.092 -14.811 1.00 72.69 90 ASP A N 1
ATOM 743 C CA . ASP A 1 90 ? 3.516 -9.049 -15.658 1.00 72.69 90 ASP A CA 1
ATOM 744 C C . ASP A 1 90 ? 2.551 -7.992 -15.126 1.00 72.69 90 ASP A C 1
ATOM 746 O O . ASP A 1 90 ? 2.255 -7.924 -13.928 1.00 72.69 90 ASP A O 1
ATOM 750 N N . LYS A 1 91 ? 2.070 -7.132 -16.026 1.00 75.44 91 LYS A N 1
ATOM 751 C CA . LYS A 1 91 ? 1.068 -6.141 -15.657 1.00 75.44 91 LYS A CA 1
ATOM 752 C C . LYS A 1 91 ? -0.232 -6.880 -15.360 1.00 75.44 91 LYS A C 1
ATOM 754 O O . LYS A 1 91 ? -0.818 -7.485 -16.254 1.00 75.44 91 LYS A O 1
ATOM 759 N N . THR A 1 92 ? -0.679 -6.790 -14.117 1.00 76.88 92 THR A N 1
ATOM 760 C CA . THR A 1 92 ? -2.027 -7.208 -13.748 1.00 76.88 92 THR A CA 1
ATOM 761 C C . THR A 1 92 ? -2.992 -6.093 -14.169 1.00 76.88 92 THR A C 1
ATOM 763 O O . THR A 1 92 ? -2.625 -4.920 -14.145 1.00 76.88 92 THR A O 1
ATOM 766 N N . ASP A 1 93 ? -4.184 -6.441 -14.656 1.00 78.06 93 ASP A N 1
ATOM 767 C CA . ASP A 1 93 ? -5.232 -5.462 -14.987 1.00 78.06 93 ASP A CA 1
ATOM 768 C C . ASP A 1 93 ? -6.263 -5.430 -13.855 1.00 78.06 93 ASP A C 1
ATOM 770 O O . ASP A 1 93 ? -7.406 -5.858 -14.002 1.00 78.06 93 ASP A O 1
ATOM 774 N N . GLY A 1 94 ? -5.802 -5.041 -12.667 1.00 86.94 94 GLY A N 1
ATOM 775 C CA . GLY A 1 94 ? -6.610 -5.003 -11.458 1.00 86.94 94 GLY A CA 1
ATOM 776 C C . GLY A 1 94 ? -6.882 -3.580 -10.985 1.00 86.94 94 GLY A C 1
ATOM 777 O O . GLY A 1 94 ? -6.486 -2.575 -11.577 1.00 86.94 94 GLY A O 1
ATOM 778 N N . PHE A 1 95 ? -7.579 -3.480 -9.858 1.00 88.00 95 PHE A N 1
ATOM 779 C CA . PHE A 1 95 ? -7.810 -2.197 -9.210 1.00 88.00 95 PHE A CA 1
ATOM 780 C C . PHE A 1 95 ? -6.633 -1.864 -8.303 1.00 88.00 95 PHE A C 1
ATOM 782 O O . PHE A 1 95 ? -6.323 -2.608 -7.372 1.00 88.00 95 PHE A O 1
ATOM 789 N N . ARG A 1 96 ? -5.998 -0.713 -8.528 1.00 89.06 96 ARG A N 1
ATOM 790 C CA . ARG A 1 96 ? -4.936 -0.211 -7.655 1.00 89.06 96 ARG A CA 1
ATOM 791 C C . ARG A 1 96 ? -5.498 0.042 -6.253 1.00 89.06 96 ARG A C 1
ATOM 793 O O . ARG A 1 96 ? -6.470 0.784 -6.091 1.00 89.06 96 ARG A O 1
ATOM 800 N N . ARG A 1 97 ? -4.886 -0.569 -5.240 1.00 90.44 97 ARG A N 1
ATOM 801 C CA . ARG A 1 97 ? -5.273 -0.438 -3.832 1.00 90.44 97 ARG A CA 1
ATOM 802 C C . ARG A 1 97 ? -4.050 -0.176 -2.959 1.00 90.44 97 ARG A C 1
ATOM 804 O O . ARG A 1 97 ? -2.939 -0.597 -3.270 1.00 90.44 97 ARG A O 1
ATOM 811 N N . LEU A 1 98 ? -4.264 0.497 -1.841 1.00 88.44 98 LEU A N 1
ATOM 812 C CA . LEU A 1 98 ? -3.385 0.415 -0.683 1.00 88.44 98 LE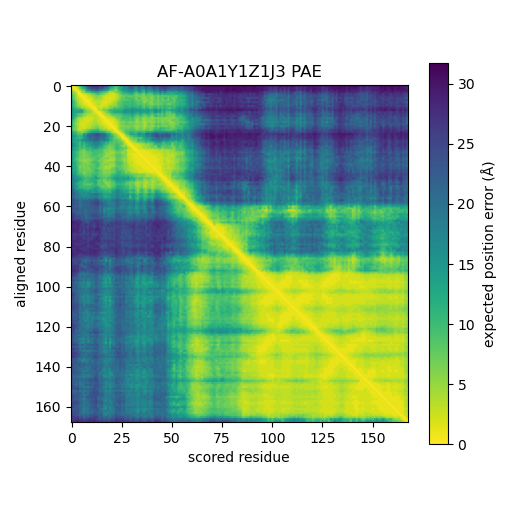U A CA 1
ATOM 813 C C . LEU A 1 98 ? -3.989 -0.546 0.319 1.00 88.44 98 LEU A C 1
ATOM 815 O O . LEU A 1 98 ? -5.202 -0.535 0.519 1.00 88.44 98 LEU A O 1
ATOM 819 N N . ILE A 1 99 ? -3.140 -1.328 0.967 1.00 91.31 99 ILE A N 1
ATOM 820 C CA . ILE A 1 99 ? -3.498 -2.005 2.206 1.00 91.31 99 ILE A CA 1
ATOM 821 C C . ILE A 1 99 ? -2.852 -1.246 3.352 1.00 91.31 99 ILE A C 1
ATOM 823 O O . ILE A 1 99 ? -1.656 -0.953 3.309 1.00 91.31 99 ILE A O 1
ATOM 827 N N . ILE A 1 100 ? -3.660 -0.927 4.357 1.00 87.19 100 ILE A N 1
ATOM 828 C CA . ILE A 1 100 ? -3.225 -0.323 5.610 1.00 87.19 100 ILE A CA 1
ATOM 829 C C . ILE A 1 100 ? -3.584 -1.279 6.741 1.00 87.19 100 ILE A C 1
ATOM 831 O O . ILE A 1 100 ? -4.745 -1.655 6.874 1.00 87.19 100 ILE A O 1
ATOM 835 N N . ILE A 1 101 ? -2.593 -1.665 7.542 1.00 85.25 101 ILE A N 1
ATOM 836 C CA . ILE A 1 101 ? -2.777 -2.455 8.761 1.00 85.25 101 ILE A CA 1
ATOM 837 C C . ILE A 1 101 ? -2.341 -1.588 9.925 1.00 85.25 101 ILE A C 1
ATOM 839 O O . ILE A 1 101 ? -1.182 -1.175 9.969 1.00 85.25 101 ILE A O 1
ATOM 843 N N . ILE A 1 102 ? -3.268 -1.267 10.821 1.00 79.88 102 ILE A N 1
ATOM 844 C CA . ILE A 1 102 ? -3.010 -0.441 12.000 1.00 79.88 102 ILE A CA 1
ATOM 845 C C . ILE A 1 102 ? -3.881 -0.931 13.149 1.00 79.88 102 ILE A C 1
ATOM 847 O O . ILE A 1 102 ? -5.054 -1.229 12.925 1.00 79.88 102 ILE A O 1
ATOM 851 N N . ASN A 1 103 ? -3.325 -0.992 14.364 1.00 76.88 103 ASN A N 1
ATOM 852 C CA . ASN A 1 103 ? -4.005 -1.509 15.553 1.00 76.88 103 ASN A CA 1
ATOM 853 C C . ASN A 1 103 ? -4.674 -2.855 15.258 1.00 76.88 103 ASN A C 1
ATOM 855 O O . ASN A 1 103 ? -5.872 -2.980 15.472 1.00 76.88 103 ASN A O 1
ATOM 859 N N . ASN A 1 104 ? -3.943 -3.803 14.662 1.00 80.31 104 ASN A N 1
ATOM 860 C CA . ASN A 1 104 ? -4.438 -5.091 14.151 1.00 80.31 104 ASN A CA 1
ATOM 861 C C . ASN A 1 104 ? -5.635 -5.066 13.165 1.00 80.31 104 ASN A C 1
ATOM 863 O O . ASN A 1 104 ? -6.155 -6.122 12.815 1.00 80.31 104 ASN A O 1
ATOM 867 N N . LEU A 1 105 ? -6.074 -3.911 12.666 1.00 80.94 105 LEU A N 1
ATOM 868 C CA . LEU A 1 105 ? -7.161 -3.796 11.693 1.00 80.94 105 LEU A CA 1
ATOM 869 C C . LEU A 1 105 ? -6.606 -3.558 10.292 1.00 80.94 105 LEU A C 1
ATOM 871 O O . LEU A 1 105 ? -5.770 -2.681 10.087 1.00 80.94 105 LEU A O 1
ATOM 875 N N . MET A 1 106 ? -7.105 -4.321 9.321 1.00 86.88 106 MET A N 1
ATOM 876 C CA . MET A 1 106 ? -6.718 -4.225 7.919 1.00 86.88 106 MET A CA 1
ATOM 877 C C . MET A 1 106 ? -7.790 -3.507 7.097 1.00 86.88 106 MET A C 1
ATOM 879 O O . MET A 1 106 ? -8.965 -3.887 7.098 1.00 86.88 106 MET A O 1
ATOM 883 N N . PHE A 1 107 ? -7.359 -2.514 6.328 1.00 84.12 107 PHE A N 1
ATOM 884 C CA . PHE A 1 107 ? -8.191 -1.709 5.444 1.00 84.12 107 PHE A CA 1
ATOM 885 C C . PHE A 1 107 ? -7.626 -1.696 4.023 1.00 84.12 107 PHE A C 1
ATOM 887 O O . PHE A 1 107 ? -6.414 -1.619 3.825 1.00 84.12 107 PHE A O 1
ATOM 894 N N . SER A 1 108 ? -8.513 -1.711 3.032 1.00 87.62 108 SER A N 1
ATOM 895 C CA . SER A 1 108 ? -8.209 -1.382 1.643 1.00 87.62 108 SER A CA 1
ATOM 896 C C . SER A 1 108 ? -8.550 0.074 1.365 1.00 87.62 108 SER A C 1
ATOM 898 O O . SER A 1 108 ? -9.634 0.526 1.725 1.00 87.62 108 SER A O 1
ATOM 900 N N . ILE A 1 109 ? -7.675 0.791 0.665 1.00 83.81 109 ILE A N 1
ATOM 901 C CA . ILE A 1 109 ? -7.946 2.139 0.161 1.00 83.81 109 ILE A CA 1
ATOM 902 C C . ILE A 1 109 ? -7.800 2.141 -1.355 1.00 83.81 109 ILE A C 1
ATOM 904 O O . ILE A 1 109 ? -6.775 1.729 -1.893 1.00 83.81 109 ILE A O 1
ATOM 908 N N . SER A 1 110 ? -8.825 2.594 -2.064 1.00 81.81 110 SER A N 1
ATOM 909 C CA . SER A 1 110 ? -8.801 2.762 -3.522 1.00 81.81 110 SER A CA 1
ATOM 910 C C . SER A 1 110 ? -8.183 4.090 -3.968 1.00 81.81 110 SER A C 1
ATOM 912 O O . SER A 1 110 ? -7.964 5.003 -3.176 1.00 81.81 110 SER A O 1
ATOM 914 N N . GLU A 1 111 ? -7.967 4.240 -5.278 1.00 77.75 111 GLU A N 1
ATOM 915 C CA . GLU A 1 111 ? -7.469 5.493 -5.870 1.00 77.75 111 GLU A CA 1
ATOM 916 C C . GLU A 1 111 ? -8.388 6.703 -5.658 1.00 77.75 111 GLU A C 1
ATOM 918 O O . GLU A 1 111 ? -7.915 7.837 -5.653 1.00 77.75 111 GLU A O 1
ATOM 923 N N . ASN A 1 112 ? -9.693 6.479 -5.480 1.00 74.69 112 ASN A N 1
ATOM 924 C CA . ASN A 1 112 ? -10.654 7.521 -5.110 1.00 74.69 112 ASN A CA 1
ATOM 925 C C . ASN A 1 112 ? -10.816 7.670 -3.588 1.00 74.69 112 ASN A C 1
ATOM 927 O O . ASN A 1 112 ? -11.800 8.250 -3.141 1.00 74.69 112 ASN A O 1
ATOM 931 N N . PHE A 1 113 ? -9.868 7.140 -2.809 1.00 71.06 113 PHE A N 1
ATOM 932 C CA . PHE A 1 113 ? -9.814 7.227 -1.350 1.00 71.06 113 PHE A CA 1
ATOM 933 C C . PHE A 1 113 ? -11.018 6.612 -0.624 1.00 71.06 113 PHE A C 1
ATOM 935 O O . PHE A 1 113 ? -11.311 6.961 0.517 1.00 71.06 113 PHE A O 1
ATOM 942 N N . ARG A 1 114 ? -11.707 5.650 -1.252 1.00 73.62 114 ARG A N 1
ATOM 943 C CA . ARG A 1 114 ? -12.703 4.839 -0.551 1.00 73.62 114 ARG A CA 1
ATOM 944 C C . ARG A 1 114 ? -11.977 3.841 0.343 1.00 73.62 114 ARG A C 1
ATOM 946 O O . ARG A 1 114 ? -11.143 3.079 -0.142 1.00 73.62 114 ARG A O 1
ATOM 953 N N . VAL A 1 115 ? -12.338 3.839 1.621 1.00 75.75 115 VAL A N 1
ATOM 954 C CA . VAL A 1 115 ? -11.817 2.907 2.623 1.00 75.75 115 VAL A CA 1
ATOM 955 C C . VAL A 1 115 ? -12.793 1.752 2.802 1.00 75.75 115 VAL A C 1
ATOM 957 O O . VAL A 1 115 ? -13.994 1.958 2.983 1.00 75.75 115 VAL A O 1
ATOM 960 N N . GLU A 1 116 ? -12.278 0.532 2.746 1.00 80.31 116 GLU A N 1
ATOM 961 C CA . GLU A 1 116 ? -13.032 -0.705 2.927 1.00 80.31 116 GLU A CA 1
ATOM 962 C C . GLU A 1 116 ? -12.327 -1.546 3.993 1.00 80.31 116 GLU A C 1
ATOM 964 O O . GLU A 1 116 ? -11.144 -1.854 3.866 1.00 80.31 116 GLU A O 1
ATOM 969 N N . TYR A 1 117 ? -13.033 -1.908 5.063 1.00 83.00 117 TYR A N 1
ATOM 970 C CA . TYR A 1 117 ? -12.516 -2.855 6.051 1.00 83.00 117 TYR A CA 1
ATOM 971 C C . TYR A 1 117 ? -12.379 -4.248 5.422 1.00 83.00 117 TYR A C 1
ATOM 973 O O . TYR A 1 117 ? -13.286 -4.693 4.718 1.00 83.00 117 TYR A O 1
ATOM 981 N N . ILE A 1 118 ? -11.259 -4.928 5.683 1.00 88.12 118 ILE A N 1
ATOM 982 C CA . ILE A 1 118 ? -11.001 -6.289 5.199 1.00 88.12 118 ILE A CA 1
ATOM 983 C C . ILE A 1 118 ? -11.179 -7.290 6.340 1.00 88.12 118 ILE A C 1
ATOM 985 O O . ILE A 1 118 ? -12.057 -8.149 6.286 1.00 88.12 118 ILE A O 1
ATOM 989 N N . CYS A 1 119 ? -10.316 -7.212 7.352 1.00 87.50 119 CYS A N 1
ATOM 990 C CA . CYS A 1 119 ? -10.272 -8.166 8.454 1.00 87.50 119 CYS A CA 1
ATOM 991 C C . CYS A 1 119 ? -9.436 -7.629 9.624 1.00 87.50 119 CYS A C 1
ATOM 993 O O . CYS A 1 119 ? -8.859 -6.544 9.557 1.00 87.50 119 CYS A O 1
ATOM 995 N N . GLN A 1 120 ? -9.371 -8.409 10.701 1.00 86.62 120 GLN A N 1
ATOM 996 C CA . GLN A 1 120 ? -8.455 -8.196 11.816 1.00 86.62 120 GLN A CA 1
ATOM 997 C C . GLN A 1 120 ? -7.277 -9.178 11.704 1.00 86.62 120 GLN A C 1
ATOM 999 O O . GLN A 1 120 ? -7.484 -10.380 11.514 1.00 86.62 120 GLN A O 1
ATOM 1004 N N . THR A 1 121 ? -6.046 -8.684 11.812 1.00 86.94 121 THR A N 1
ATOM 1005 C CA . THR A 1 121 ? -4.825 -9.495 11.831 1.00 86.94 121 THR A CA 1
ATOM 1006 C C . THR A 1 121 ? -4.599 -10.108 13.213 1.00 86.94 121 THR A C 1
ATOM 1008 O O . THR A 1 121 ? -5.048 -9.596 14.234 1.00 86.94 121 THR A O 1
ATOM 1011 N N . LYS A 1 122 ? -3.877 -11.234 13.264 1.00 86.62 122 LYS A N 1
ATOM 1012 C CA . LYS A 1 122 ? -3.552 -11.908 14.537 1.00 86.62 122 LYS A CA 1
ATOM 1013 C C . LYS A 1 122 ? -2.500 -11.166 15.359 1.00 86.62 122 LYS A C 1
ATOM 1015 O O . LYS A 1 122 ? -2.501 -11.263 16.580 1.00 86.62 122 LYS A O 1
ATOM 1020 N N . ALA A 1 123 ? -1.572 -10.507 14.674 1.00 82.88 123 ALA A N 1
ATOM 1021 C CA . ALA A 1 123 ? -0.500 -9.738 15.282 1.00 82.88 123 ALA A CA 1
ATOM 1022 C C . ALA A 1 123 ? -0.804 -8.247 15.158 1.00 82.88 123 ALA A C 1
ATOM 1024 O O . ALA A 1 123 ? -1.409 -7.816 14.171 1.00 82.88 123 ALA A O 1
ATOM 1025 N N . ASP A 1 124 ? -0.355 -7.490 16.154 1.00 79.69 124 ASP A N 1
ATOM 1026 C CA . ASP A 1 124 ? -0.385 -6.038 16.120 1.00 79.69 124 ASP A CA 1
ATOM 1027 C C . ASP A 1 124 ? 0.909 -5.520 15.491 1.00 79.69 124 ASP A C 1
ATOM 1029 O O . ASP A 1 124 ? 2.006 -5.773 15.992 1.00 79.69 124 ASP A O 1
ATOM 1033 N N . PHE A 1 125 ? 0.772 -4.883 14.334 1.00 83.12 125 PHE A N 1
ATOM 1034 C CA . PHE A 1 125 ? 1.862 -4.276 13.588 1.00 83.12 125 PHE A CA 1
ATOM 1035 C C . PHE A 1 125 ? 1.304 -3.195 12.671 1.00 83.12 125 PHE A C 1
ATOM 1037 O O . PHE A 1 125 ? 0.127 -3.215 12.298 1.00 83.12 125 PHE A O 1
ATOM 1044 N N . HIS A 1 126 ? 2.164 -2.256 12.293 1.00 83.25 126 HIS A N 1
ATOM 1045 C CA . HIS A 1 126 ? 1.788 -1.158 11.416 1.00 83.25 126 HIS A CA 1
ATOM 1046 C C . HIS A 1 126 ? 2.375 -1.367 10.034 1.00 83.25 126 HIS A C 1
ATOM 1048 O O . HIS A 1 126 ? 3.587 -1.522 9.886 1.00 83.25 126 HIS A O 1
ATOM 1054 N N . MET A 1 127 ? 1.531 -1.342 9.010 1.00 87.38 127 MET A N 1
ATOM 1055 C CA . MET A 1 127 ? 1.961 -1.579 7.642 1.00 87.38 127 MET A CA 1
ATOM 1056 C C . MET A 1 127 ? 1.167 -0.756 6.646 1.00 87.38 127 MET A C 1
ATOM 1058 O O . MET A 1 127 ? -0.048 -0.623 6.757 1.00 87.38 127 MET A O 1
ATOM 1062 N N . VAL A 1 128 ? 1.866 -0.255 5.631 1.00 87.38 128 VAL A N 1
ATOM 1063 C CA . VAL A 1 128 ? 1.246 0.304 4.432 1.00 87.38 128 VAL A CA 1
ATOM 1064 C C . VAL A 1 128 ? 1.929 -0.306 3.222 1.00 87.38 128 VAL A C 1
ATOM 1066 O O . VAL A 1 128 ? 3.141 -0.155 3.064 1.00 87.38 128 VAL A O 1
ATOM 1069 N N . LEU A 1 129 ? 1.165 -0.960 2.355 1.00 90.44 129 LEU A N 1
ATOM 1070 C CA . LEU A 1 129 ? 1.685 -1.561 1.131 1.00 90.44 129 LEU A CA 1
ATOM 1071 C C . LEU A 1 129 ? 0.798 -1.250 -0.069 1.00 90.44 129 LEU A C 1
ATOM 1073 O O . LEU A 1 129 ? -0.397 -0.974 0.058 1.00 90.44 129 LEU A O 1
ATOM 1077 N N . TYR A 1 130 ? 1.414 -1.273 -1.242 1.00 89.69 130 TYR A N 1
ATOM 1078 C CA . TYR A 1 130 ? 0.716 -1.149 -2.503 1.00 89.69 130 TYR A CA 1
ATOM 1079 C C . TYR A 1 130 ? 0.321 -2.526 -3.034 1.00 89.69 130 TYR A C 1
ATOM 1081 O O . TYR A 1 130 ? 1.150 -3.435 -3.138 1.00 89.69 130 TYR A O 1
ATOM 1089 N N . CYS A 1 131 ? -0.942 -2.617 -3.441 1.00 91.06 131 CYS A N 1
ATOM 1090 C CA . CYS A 1 131 ? -1.550 -3.804 -4.010 1.00 91.06 131 CYS A CA 1
ATOM 1091 C C . CYS A 1 131 ? -2.271 -3.518 -5.319 1.00 91.06 131 CYS A C 1
ATOM 1093 O O . CYS A 1 131 ? -2.711 -2.404 -5.623 1.00 91.06 131 CYS A O 1
ATOM 1095 N N . GLU A 1 132 ? -2.446 -4.591 -6.067 1.00 91.12 132 GLU A N 1
ATOM 1096 C CA . GLU A 1 132 ? -3.416 -4.706 -7.135 1.00 91.12 132 GLU A CA 1
ATOM 1097 C C . GLU A 1 132 ? -4.485 -5.700 -6.691 1.00 91.12 132 GLU A C 1
ATOM 1099 O O . GLU A 1 132 ? -4.167 -6.787 -6.219 1.00 91.12 132 GLU A O 1
ATOM 1104 N N . TYR A 1 133 ? -5.751 -5.301 -6.760 1.00 91.25 133 TYR A N 1
ATOM 1105 C CA . TYR A 1 133 ? -6.874 -6.159 -6.411 1.00 91.25 133 TYR A CA 1
ATOM 1106 C C . TYR A 1 133 ? -7.497 -6.729 -7.679 1.00 91.25 133 TYR A C 1
ATOM 1108 O O . TYR A 1 133 ? -8.035 -5.974 -8.495 1.00 91.25 133 TYR A O 1
ATOM 1116 N N . LEU A 1 134 ? -7.430 -8.048 -7.829 1.00 91.50 134 LEU A N 1
ATOM 1117 C CA . LEU A 1 134 ? -7.973 -8.784 -8.966 1.00 91.50 134 LEU A CA 1
ATOM 1118 C C . LEU A 1 134 ? -8.622 -10.075 -8.463 1.00 91.50 134 LEU A C 1
ATOM 1120 O O . LEU A 1 134 ? -8.030 -10.790 -7.661 1.00 91.50 134 LEU A O 1
ATOM 1124 N N . ASP A 1 135 ? -9.846 -10.356 -8.915 1.00 90.06 135 ASP A N 1
ATOM 1125 C CA . ASP A 1 135 ? -10.572 -11.605 -8.636 1.00 90.06 135 ASP A CA 1
ATOM 1126 C C . ASP A 1 135 ? -10.624 -12.009 -7.151 1.00 90.06 135 ASP A C 1
ATOM 1128 O O . ASP A 1 135 ? -10.510 -13.178 -6.790 1.00 90.06 135 ASP A O 1
ATOM 1132 N N . GLY A 1 136 ? -10.802 -11.030 -6.259 1.00 88.56 136 GLY A N 1
ATOM 1133 C CA . GLY A 1 136 ? -10.872 -11.284 -4.818 1.00 88.56 136 GLY A CA 1
ATOM 1134 C C . GLY A 1 136 ? -9.519 -11.350 -4.110 1.00 88.56 136 GLY A C 1
ATOM 1135 O O . GLY A 1 136 ? -9.490 -11.477 -2.888 1.00 88.56 136 GLY A O 1
ATOM 1136 N N . ILE A 1 137 ? -8.412 -11.236 -4.844 1.00 90.69 137 ILE A N 1
ATOM 1137 C CA . ILE A 1 137 ? -7.051 -11.418 -4.342 1.00 90.69 137 ILE A CA 1
ATOM 1138 C C . ILE A 1 137 ? -6.310 -10.081 -4.357 1.00 90.69 137 ILE A C 1
ATOM 1140 O O . ILE A 1 137 ? -6.371 -9.325 -5.326 1.00 90.69 137 ILE A O 1
ATOM 1144 N N . PHE A 1 138 ? -5.583 -9.799 -3.276 1.00 90.81 138 PHE A N 1
ATOM 1145 C CA . PHE A 1 138 ? -4.642 -8.684 -3.2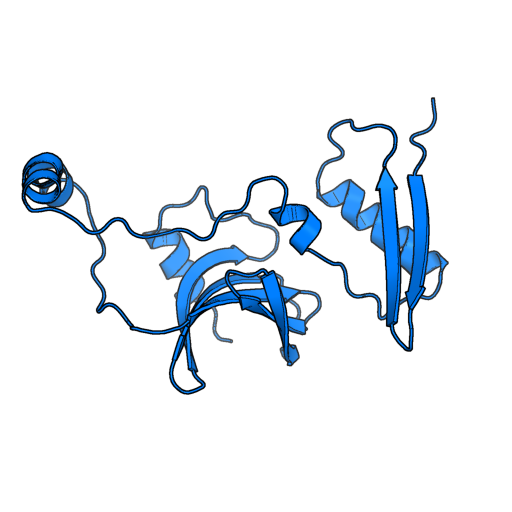07 1.00 90.81 138 PHE A CA 1
ATOM 1146 C C . PHE A 1 138 ? -3.243 -9.161 -3.599 1.00 90.81 138 PHE A C 1
ATOM 1148 O O . PHE A 1 138 ? -2.644 -9.988 -2.916 1.00 90.81 138 PHE A O 1
ATOM 1155 N N . ILE A 1 139 ? -2.722 -8.622 -4.695 1.00 90.62 139 ILE A N 1
ATOM 1156 C CA . ILE A 1 139 ? -1.379 -8.890 -5.203 1.00 90.62 139 ILE A CA 1
ATOM 1157 C C . ILE A 1 139 ? -0.487 -7.720 -4.795 1.00 90.62 139 ILE A C 1
ATOM 1159 O O . ILE A 1 139 ? -0.569 -6.628 -5.358 1.00 90.62 139 ILE A O 1
ATOM 1163 N N . GLN A 1 140 ? 0.344 -7.942 -3.784 1.00 90.94 140 GLN A N 1
ATOM 1164 C CA . GLN A 1 140 ? 1.279 -6.951 -3.255 1.00 90.94 140 GLN A CA 1
ATOM 1165 C C . GLN A 1 140 ? 2.523 -6.815 -4.138 1.00 90.94 140 GLN A C 1
ATOM 1167 O O . GLN A 1 140 ? 3.089 -7.815 -4.575 1.00 90.94 140 GLN A O 1
ATOM 1172 N N . PHE A 1 141 ? 2.973 -5.584 -4.387 1.00 88.81 141 PHE A N 1
ATOM 1173 C CA . PHE A 1 141 ? 4.154 -5.342 -5.233 1.00 88.81 141 PHE A CA 1
ATOM 1174 C C . PHE A 1 141 ? 5.085 -4.231 -4.735 1.00 88.81 141 PHE A C 1
ATOM 1176 O O . PHE A 1 141 ? 6.130 -4.019 -5.350 1.00 88.81 141 PHE A O 1
ATOM 1183 N N . ASP A 1 142 ? 4.732 -3.495 -3.677 1.00 90.12 142 ASP A N 1
ATOM 1184 C CA . ASP A 1 142 ? 5.638 -2.551 -3.010 1.00 90.12 142 ASP A CA 1
ATOM 1185 C C . ASP A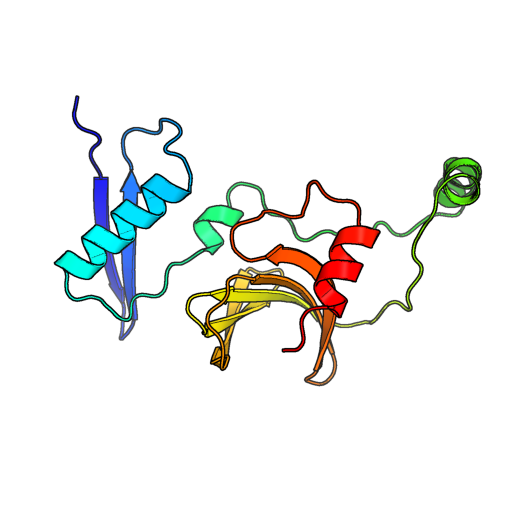 1 142 ? 5.204 -2.318 -1.556 1.00 90.12 142 ASP A C 1
ATOM 1187 O O . ASP A 1 142 ? 4.021 -2.404 -1.230 1.00 90.12 142 ASP A O 1
ATOM 1191 N N . LEU A 1 143 ? 6.157 -1.982 -0.692 1.00 90.38 143 LEU A N 1
ATOM 1192 C CA . LEU A 1 143 ? 5.961 -1.745 0.735 1.00 90.38 143 LEU A CA 1
ATOM 1193 C C . LEU A 1 143 ? 6.379 -0.307 1.063 1.00 90.38 143 LEU A C 1
ATOM 1195 O O . LEU A 1 143 ? 7.486 0.108 0.740 1.00 90.38 143 LEU A O 1
ATOM 1199 N N . ILE A 1 144 ? 5.494 0.465 1.691 1.00 86.19 144 ILE A N 1
ATOM 1200 C CA . ILE A 1 144 ? 5.704 1.894 1.973 1.00 86.19 144 ILE A CA 1
ATOM 1201 C C . ILE A 1 144 ? 6.164 2.106 3.412 1.00 86.19 144 ILE A C 1
ATOM 1203 O 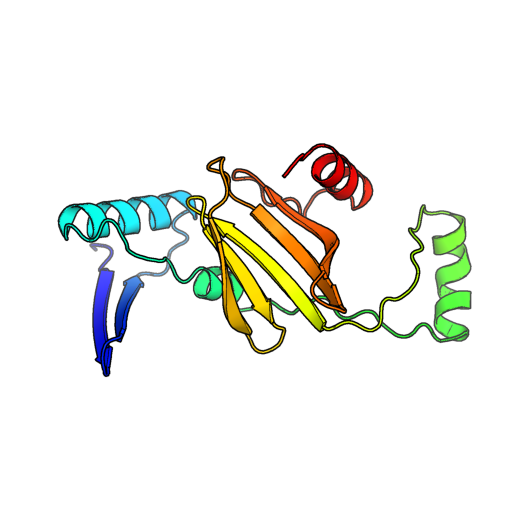O . ILE A 1 144 ? 7.048 2.920 3.660 1.00 86.19 144 ILE A O 1
ATOM 1207 N N . TYR A 1 145 ? 5.549 1.404 4.357 1.00 86.00 145 TYR A N 1
ATOM 1208 C CA . TYR A 1 145 ? 5.765 1.601 5.786 1.00 86.00 145 TYR A CA 1
ATOM 1209 C C . TYR A 1 145 ? 5.673 0.269 6.509 1.00 86.00 145 TYR A C 1
ATOM 1211 O O . TYR A 1 145 ? 4.792 -0.534 6.189 1.00 86.00 145 TYR A O 1
ATOM 1219 N N . TYR A 1 146 ? 6.544 0.062 7.491 1.00 88.69 146 TYR A N 1
ATOM 1220 C CA . TYR A 1 146 ? 6.498 -1.102 8.366 1.00 88.69 146 TYR A CA 1
ATOM 1221 C C . TYR A 1 146 ? 7.039 -0.750 9.753 1.00 88.69 146 TYR A C 1
ATOM 1223 O O . TYR A 1 146 ? 8.145 -0.227 9.841 1.00 88.69 146 TYR A O 1
ATOM 1231 N N . ASN A 1 147 ? 6.266 -1.034 10.809 1.00 84.06 147 ASN A N 1
ATOM 1232 C CA . ASN A 1 147 ? 6.645 -0.885 12.224 1.00 84.06 147 ASN A CA 1
ATOM 1233 C C . ASN A 1 147 ? 7.473 0.370 12.514 1.00 84.06 147 ASN A C 1
ATOM 1235 O O . ASN A 1 147 ? 8.628 0.303 12.923 1.00 84.06 147 ASN A O 1
ATOM 1239 N N . ASP A 1 148 ? 6.857 1.522 12.267 1.00 76.62 148 ASP A N 1
ATOM 1240 C CA . ASP A 1 148 ? 7.408 2.836 12.610 1.00 76.62 148 ASP A CA 1
ATOM 1241 C C . ASP A 1 148 ? 8.543 3.351 11.725 1.00 76.62 148 ASP A C 1
ATOM 1243 O O . ASP A 1 148 ? 9.019 4.472 11.905 1.00 76.62 148 ASP A O 1
ATOM 1247 N N . GLU A 1 149 ? 8.860 2.622 10.655 1.00 80.06 149 GLU A N 1
ATOM 1248 C CA . GLU A 1 149 ? 9.782 3.066 9.619 1.00 80.06 149 GLU A CA 1
ATOM 1249 C C . GLU A 1 149 ? 9.049 3.371 8.301 1.00 80.06 149 GLU A C 1
ATOM 1251 O O . GLU A 1 149 ? 8.378 2.520 7.711 1.00 80.06 149 GLU A O 1
ATOM 1256 N N . ASP A 1 150 ? 9.210 4.598 7.792 1.00 79.75 150 ASP A N 1
ATOM 1257 C CA . ASP A 1 150 ? 8.879 4.931 6.403 1.00 79.75 150 ASP A CA 1
ATOM 1258 C C . ASP A 1 150 ? 9.960 4.369 5.486 1.00 79.75 150 ASP A C 1
ATOM 1260 O O . ASP A 1 150 ? 11.086 4.854 5.487 1.00 79.75 150 ASP A O 1
ATOM 1264 N N . LEU A 1 151 ? 9.625 3.370 4.677 1.00 83.62 151 LEU A N 1
ATOM 1265 C CA . LEU A 1 151 ? 10.575 2.625 3.859 1.00 83.62 151 LEU A CA 1
ATOM 1266 C C . LEU A 1 151 ? 10.835 3.266 2.494 1.00 83.62 151 LEU A C 1
ATOM 1268 O O . LEU A 1 151 ? 11.693 2.780 1.761 1.00 83.62 151 LEU A O 1
ATOM 1272 N N . ARG A 1 152 ? 10.168 4.373 2.133 1.00 82.56 152 ARG A N 1
ATOM 1273 C CA . ARG A 1 152 ? 10.322 5.018 0.809 1.00 82.56 152 ARG A CA 1
ATOM 1274 C C . ARG A 1 152 ? 11.741 5.503 0.515 1.00 82.56 152 ARG A C 1
ATOM 1276 O O . ARG A 1 152 ? 12.085 5.690 -0.650 1.00 82.56 152 ARG A O 1
ATOM 1283 N N . HIS A 1 153 ? 12.558 5.699 1.549 1.00 81.88 153 HIS A N 1
ATOM 1284 C CA . HIS A 1 153 ? 13.971 6.050 1.415 1.00 81.88 153 HIS A CA 1
ATOM 1285 C C . HIS A 1 153 ? 14.867 4.847 1.054 1.00 81.88 153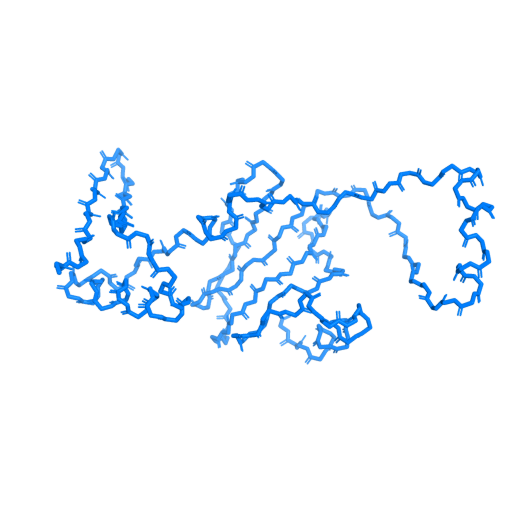 HIS A C 1
ATOM 1287 O O . HIS A 1 153 ? 15.988 5.051 0.590 1.00 81.88 153 HIS A O 1
ATOM 1293 N N . LYS A 1 154 ? 14.402 3.604 1.258 1.00 85.19 154 LYS A N 1
ATOM 1294 C CA . LYS A 1 154 ? 15.136 2.378 0.909 1.00 85.19 154 LYS A CA 1
ATOM 1295 C C . LYS A 1 154 ? 14.989 2.034 -0.571 1.00 85.19 154 LYS A C 1
ATOM 1297 O O . LYS A 1 154 ? 14.029 2.444 -1.230 1.00 85.19 154 LYS A O 1
ATOM 1302 N N . SER A 1 155 ? 15.916 1.229 -1.095 1.00 86.12 155 SER A N 1
ATOM 1303 C CA . SER A 1 155 ? 15.811 0.722 -2.465 1.00 86.12 155 SER A CA 1
ATOM 1304 C C . SER A 1 155 ? 14.591 -0.195 -2.615 1.00 86.12 155 SER A C 1
ATOM 1306 O O . SER A 1 155 ? 14.163 -0.828 -1.653 1.00 86.12 155 SER A O 1
ATOM 1308 N N . TYR A 1 156 ? 14.037 -0.306 -3.827 1.00 85.38 156 TYR A N 1
ATOM 1309 C CA . TYR A 1 156 ? 12.928 -1.236 -4.085 1.00 85.38 156 TYR A CA 1
ATOM 1310 C C . TYR A 1 156 ? 13.284 -2.676 -3.679 1.00 85.38 156 TYR A C 1
ATOM 1312 O O . TYR A 1 156 ? 12.475 -3.349 -3.050 1.00 85.38 156 TYR A O 1
ATOM 1320 N N . SER A 1 157 ? 14.522 -3.110 -3.950 1.00 86.00 157 SER A N 1
ATOM 1321 C CA . SER A 1 157 ? 15.025 -4.433 -3.554 1.00 86.00 157 SER A CA 1
ATOM 1322 C C . SER A 1 157 ? 14.886 -4.682 -2.056 1.00 86.00 157 SER A C 1
ATOM 1324 O O . SER A 1 157 ? 14.420 -5.742 -1.650 1.00 86.00 157 SER A O 1
ATOM 1326 N N . ASP A 1 158 ? 15.280 -3.704 -1.239 1.00 89.69 158 ASP A N 1
ATOM 1327 C CA . ASP A 1 158 ? 15.232 -3.827 0.218 1.00 89.69 158 ASP A CA 1
ATOM 1328 C C . ASP A 1 158 ? 13.783 -3.894 0.701 1.00 89.69 158 ASP A C 1
ATOM 1330 O O . ASP A 1 158 ? 13.453 -4.709 1.558 1.00 89.69 158 ASP A O 1
ATOM 1334 N N . ARG A 1 159 ? 12.895 -3.081 0.113 1.00 90.69 159 ARG A N 1
ATOM 1335 C CA . ARG A 1 159 ? 11.464 -3.079 0.456 1.00 90.69 159 ARG A CA 1
ATOM 1336 C C . ARG A 1 159 ? 10.803 -4.412 0.125 1.00 90.69 159 ARG A C 1
ATOM 1338 O O . ARG A 1 159 ? 10.048 -4.923 0.944 1.00 90.69 159 ARG A O 1
ATOM 1345 N N . ILE A 1 160 ? 11.130 -5.006 -1.023 1.00 90.31 160 ILE A N 1
ATOM 1346 C CA . ILE A 1 160 ? 10.642 -6.338 -1.403 1.00 90.31 160 ILE A CA 1
ATOM 1347 C C . ILE A 1 160 ? 11.251 -7.437 -0.535 1.00 90.31 160 ILE A C 1
ATOM 1349 O O . ILE A 1 160 ? 10.549 -8.373 -0.164 1.00 90.31 160 ILE A O 1
ATOM 1353 N N . HIS A 1 161 ? 12.527 -7.329 -0.165 1.00 91.12 161 HIS A N 1
ATOM 1354 C CA . HIS A 1 161 ? 13.146 -8.277 0.757 1.00 91.12 161 HIS A CA 1
ATOM 1355 C C . HIS A 1 161 ? 12.443 -8.276 2.121 1.00 91.12 161 HIS A C 1
ATOM 1357 O O . HIS A 1 161 ? 12.117 -9.342 2.637 1.00 91.12 161 HIS A O 1
ATOM 1363 N N . ILE A 1 162 ? 12.146 -7.087 2.660 1.00 91.50 162 ILE A N 1
ATOM 1364 C CA . ILE A 1 162 ? 11.363 -6.930 3.892 1.00 91.50 162 ILE A CA 1
ATOM 1365 C C . ILE A 1 162 ? 9.958 -7.511 3.701 1.00 91.50 162 ILE A C 1
ATOM 1367 O O . ILE A 1 162 ? 9.536 -8.332 4.509 1.00 91.50 162 ILE A O 1
ATOM 1371 N N . LEU A 1 163 ? 9.259 -7.145 2.619 1.00 90.81 163 LEU A N 1
ATOM 1372 C CA . LEU A 1 163 ? 7.907 -7.630 2.324 1.00 90.81 163 LEU A CA 1
ATOM 1373 C C . LEU A 1 163 ? 7.833 -9.162 2.277 1.00 90.81 163 LEU A C 1
ATOM 1375 O O . LEU A 1 163 ? 6.944 -9.746 2.881 1.00 90.81 163 LEU A O 1
ATOM 1379 N N . ASN A 1 164 ? 8.795 -9.813 1.624 1.00 88.94 164 ASN A N 1
ATOM 1380 C CA . ASN A 1 164 ? 8.848 -11.273 1.514 1.00 88.94 164 ASN A CA 1
ATOM 1381 C C . ASN A 1 164 ? 9.216 -11.973 2.831 1.00 88.94 164 ASN A C 1
ATOM 1383 O O . ASN A 1 164 ? 8.938 -13.160 2.989 1.00 88.94 164 ASN A O 1
ATOM 1387 N N . ALA A 1 165 ? 9.868 -11.271 3.760 1.00 89.62 165 ALA A N 1
ATOM 1388 C CA . ALA A 1 165 ? 10.168 -11.797 5.089 1.00 89.62 165 ALA A CA 1
ATOM 1389 C C . ALA A 1 165 ? 8.958 -11.720 6.037 1.00 89.62 165 ALA A C 1
ATOM 1391 O O . ALA A 1 165 ? 8.934 -12.407 7.061 1.00 89.62 165 ALA A O 1
ATOM 1392 N N . ILE A 1 166 ? 7.955 -10.901 5.708 1.00 85.00 166 ILE A N 1
ATOM 1393 C CA . ILE A 1 166 ? 6.715 -10.800 6.471 1.00 85.00 166 ILE A CA 1
ATOM 1394 C C . ILE A 1 166 ? 5.805 -11.961 6.056 1.00 85.00 166 ILE A C 1
ATOM 1396 O O . ILE A 1 166 ? 5.290 -12.007 4.944 1.00 85.00 166 ILE A O 1
ATOM 1400 N N . ASN A 1 167 ? 5.574 -12.885 6.984 1.00 63.47 167 ASN A N 1
ATOM 1401 C CA . ASN A 1 167 ? 4.541 -13.909 6.858 1.00 63.47 167 ASN A CA 1
ATOM 1402 C C . ASN A 1 167 ? 3.253 -13.373 7.500 1.00 63.47 167 ASN A C 1
ATOM 1404 O O . ASN A 1 167 ? 3.182 -13.319 8.732 1.00 63.47 167 ASN A O 1
ATOM 1408 N N . PHE A 1 168 ? 2.263 -12.970 6.699 1.00 62.50 168 PHE A N 1
ATOM 1409 C CA . PHE A 1 168 ? 0.947 -12.553 7.196 1.00 62.50 168 PHE A CA 1
ATOM 1410 C C . PHE A 1 168 ? -0.202 -13.205 6.427 1.00 62.50 168 PHE A C 1
ATOM 1412 O O . PHE A 1 168 ? -0.050 -13.427 5.206 1.00 62.50 168 PHE A O 1
#

Foldseek 3Di:
DDFDWDWDWDDDPPDIDIDIDGPDDDCDDPVNVVVVVVVVCVVVVVPPDDDPCCVVCPVDHADDDDDDDDPVNCVVCVVVPVVDDDDDDDDDPFFKWKWWAAQQWIWIAGRVGDIDTDDGHPDHWTWIFIFGDDPNDTHTQFTQDTRPDGCPVPDRVVRVVVVVVDDD

Solvent-accessible surface area (backbone atoms only — not comparable to full-atom values): 10533 Å² total; per-residue (Å²): 132,82,81,47,71,47,77,50,77,50,77,57,87,100,44,79,45,79,45,77,46,66,75,63,88,63,90,66,54,72,66,58,53,51,54,49,52,52,53,52,30,59,75,66,72,44,84,84,69,78,80,72,63,59,70,82,43,57,92,76,67,67,82,88,73,86,76,87,77,47,72,67,53,46,63,71,42,38,67,54,57,73,75,38,94,80,88,85,77,84,82,75,94,46,48,60,30,36,41,40,30,47,90,23,36,32,33,38,32,39,86,86,68,51,77,40,82,74,52,72,53,95,60,78,52,40,37,32,33,39,28,32,40,46,97,94,40,76,49,74,82,49,50,43,33,49,72,93,40,75,40,76,85,52,56,70,69,56,33,49,53,52,54,72,68,56,89,129